Protein AF-A0A0L1JFJ5-F1 (afdb_monomer_lite)

Organism: Aspergillus nomiae NRRL (strain ATCC 15546 / NRRL 13137 / CBS 260.88 / M93) (NCBI:txid1509407)

Radius of gyration: 21.48 Å; chains: 1; bounding box: 50×34×54 Å

Sequence (134 aa):
MDFPEAERVVLDIGNGGYETFSVSYLLGWIMAGAGKVASLQDIVVTSITLKGRPSDVRLTKDVWTRRLLHGPHKGKFLQIWGTYSETSVGRTDALNSLLSGFGYFNNNAKVSIHDLKFFGAKSGSRARLLSTHH

Structure (mmCIF, N/CA/C/O backbone):
data_AF-A0A0L1JFJ5-F1
#
_entry.id   AF-A0A0L1JFJ5-F1
#
loop_
_atom_site.group_PDB
_atom_site.id
_atom_site.type_symbol
_atom_site.label_atom_id
_atom_site.label_alt_id
_atom_site.label_comp_id
_atom_site.label_asym_id
_atom_site.label_entity_id
_atom_site.label_seq_id
_atom_site.pdbx_PDB_ins_code
_atom_site.Cartn_x
_atom_site.Cartn_y
_atom_site.Cartn_z
_atom_site.occupancy
_atom_site.B_iso_or_equiv
_atom_site.auth_seq_id
_atom_site.auth_comp_id
_atom_site.auth_asym_id
_atom_site.auth_atom_id
_atom_site.pdbx_PDB_model_num
ATOM 1 N N . MET A 1 1 ? -10.008 -10.050 22.181 1.00 48.94 1 MET A N 1
ATOM 2 C CA . MET A 1 1 ? -9.123 -9.084 22.863 1.00 48.94 1 MET A CA 1
ATOM 3 C C . MET A 1 1 ? -9.763 -7.724 22.712 1.00 48.94 1 MET A C 1
ATOM 5 O O . MET A 1 1 ? -9.963 -7.317 21.577 1.00 48.94 1 MET A O 1
ATOM 9 N N . ASP A 1 2 ? -10.119 -7.067 23.812 1.00 62.91 2 ASP A N 1
ATOM 10 C CA . ASP A 1 2 ? -10.567 -5.675 23.780 1.00 62.91 2 ASP A CA 1
ATOM 11 C C . ASP A 1 2 ? -9.353 -4.768 23.998 1.00 62.91 2 ASP A C 1
ATOM 13 O O . ASP A 1 2 ? -8.720 -4.811 25.048 1.00 62.91 2 ASP A O 1
ATOM 17 N N . PHE A 1 3 ? -9.003 -3.978 22.985 1.00 67.44 3 PHE A N 1
ATOM 18 C CA . PHE A 1 3 ? -8.023 -2.890 23.091 1.00 67.44 3 PHE A CA 1
ATOM 19 C C . PHE A 1 3 ? -8.752 -1.573 23.401 1.00 67.44 3 PHE A C 1
ATOM 21 O O . PHE A 1 3 ? -9.954 -1.478 23.112 1.00 67.44 3 PHE A O 1
ATOM 28 N N . PRO A 1 4 ? -8.075 -0.563 23.979 1.00 78.44 4 PRO A N 1
ATOM 29 C CA . PRO A 1 4 ? -8.688 0.724 24.302 1.00 78.44 4 PRO A CA 1
ATOM 30 C C . PRO A 1 4 ? -9.384 1.334 23.083 1.00 78.44 4 PRO A C 1
ATOM 32 O O . PRO A 1 4 ? -8.914 1.175 21.960 1.00 78.44 4 PRO A O 1
ATOM 35 N N . GLU A 1 5 ? -10.492 2.049 23.280 1.00 70.38 5 GLU A N 1
ATOM 36 C CA . GLU A 1 5 ? -11.233 2.670 22.170 1.00 70.38 5 GLU A CA 1
ATOM 37 C C . GLU A 1 5 ? -10.361 3.639 21.359 1.00 70.38 5 GLU A C 1
ATOM 39 O O . GLU A 1 5 ? -10.413 3.656 20.132 1.00 70.38 5 GLU A O 1
ATOM 44 N N . ALA A 1 6 ? -9.450 4.328 22.048 1.00 76.50 6 ALA A N 1
ATOM 45 C CA . ALA A 1 6 ? -8.418 5.176 21.464 1.00 76.50 6 ALA A CA 1
ATOM 46 C C . ALA A 1 6 ? -7.334 4.416 20.674 1.00 76.50 6 ALA A C 1
ATOM 48 O O . ALA A 1 6 ? -6.369 5.029 20.243 1.00 76.50 6 ALA A O 1
ATOM 49 N N . GLU A 1 7 ? -7.434 3.100 20.512 1.00 82.19 7 GLU A N 1
ATOM 50 C CA . GLU A 1 7 ? -6.552 2.305 19.655 1.00 82.19 7 GLU A CA 1
ATOM 51 C C . GLU A 1 7 ? -7.325 1.518 18.595 1.00 82.19 7 GLU A C 1
ATOM 53 O O . GLU A 1 7 ? -6.737 0.680 17.911 1.00 82.19 7 GLU A O 1
ATOM 58 N N . ARG A 1 8 ? -8.630 1.758 18.442 1.00 86.38 8 ARG A N 1
ATOM 59 C CA . ARG A 1 8 ? -9.485 1.017 17.511 1.00 86.38 8 ARG A CA 1
ATOM 60 C C . ARG A 1 8 ? -9.552 1.703 16.155 1.00 86.38 8 ARG A C 1
ATOM 62 O O . ARG A 1 8 ? -9.739 2.911 16.045 1.00 86.38 8 ARG A O 1
ATOM 69 N N . VAL A 1 9 ? -9.478 0.898 15.104 1.00 87.06 9 VAL A N 1
ATOM 70 C CA . VAL A 1 9 ? -9.766 1.303 13.729 1.00 87.06 9 VAL A CA 1
ATOM 71 C C . VAL A 1 9 ? -10.774 0.325 13.156 1.00 87.06 9 VAL A C 1
ATOM 73 O O . VAL A 1 9 ? -10.521 -0.876 13.112 1.00 87.06 9 VAL A O 1
ATOM 76 N N . VAL A 1 10 ? -11.915 0.844 12.713 1.00 87.50 10 VAL A N 1
ATOM 77 C CA . VAL A 1 10 ? -12.978 0.040 12.107 1.00 87.50 10 VAL A CA 1
ATOM 78 C C . VAL A 1 10 ? -12.845 0.101 10.592 1.00 87.50 10 VAL A C 1
ATOM 80 O O . VAL A 1 10 ? -12.918 1.183 10.001 1.00 87.50 10 VAL A O 1
ATOM 83 N N . LEU A 1 11 ? -12.652 -1.057 9.967 1.00 87.50 11 LEU A N 1
ATOM 84 C CA . LEU A 1 11 ? -12.577 -1.207 8.519 1.00 87.50 11 LEU A CA 1
ATOM 85 C C . LEU A 1 11 ? -13.792 -1.976 8.003 1.00 87.50 11 LEU A C 1
ATOM 87 O O . LEU A 1 11 ? -14.309 -2.871 8.666 1.00 87.50 11 LEU A O 1
ATOM 91 N N . ASP A 1 12 ? -14.248 -1.598 6.813 1.00 82.88 12 ASP A N 1
ATOM 92 C CA . ASP A 1 12 ? -15.270 -2.333 6.074 1.00 82.88 12 ASP A CA 1
ATOM 93 C C . ASP A 1 12 ? -14.600 -3.516 5.371 1.00 82.88 12 ASP A C 1
ATOM 95 O O . ASP A 1 12 ? -13.628 -3.326 4.632 1.00 82.88 12 ASP A O 1
ATOM 99 N N . ILE A 1 13 ? -15.093 -4.724 5.632 1.00 76.81 13 ILE A N 1
ATOM 100 C CA . ILE A 1 13 ? -14.554 -5.969 5.067 1.00 76.81 13 ILE A CA 1
ATOM 101 C C . ILE A 1 13 ? -15.375 -6.463 3.865 1.00 76.81 13 ILE A C 1
ATOM 103 O O . ILE A 1 13 ? -15.128 -7.548 3.340 1.00 76.81 13 ILE A O 1
ATOM 107 N N . GLY A 1 14 ? -16.341 -5.664 3.403 1.00 68.38 14 GLY A N 1
ATOM 108 C CA . GLY A 1 14 ? -17.283 -6.009 2.345 1.00 68.38 14 GLY A CA 1
ATOM 109 C C . GLY A 1 14 ? -18.527 -6.733 2.867 1.00 68.38 14 GLY A C 1
ATOM 110 O O . GLY A 1 14 ? -18.590 -7.192 4.007 1.00 68.38 14 GLY A O 1
ATOM 111 N N . ASN A 1 15 ? -19.558 -6.829 2.018 1.00 68.94 15 ASN A N 1
ATOM 112 C CA . ASN A 1 15 ? -20.848 -7.470 2.331 1.00 68.94 15 ASN A CA 1
ATOM 113 C C . ASN A 1 15 ? -21.569 -6.898 3.574 1.00 68.94 15 ASN A C 1
ATOM 115 O O . ASN A 1 15 ? -22.329 -7.608 4.230 1.00 68.94 15 ASN A O 1
ATOM 119 N N . GLY A 1 16 ? -21.329 -5.624 3.905 1.00 70.94 16 GLY A N 1
ATOM 120 C CA . GLY A 1 16 ? -21.909 -4.961 5.079 1.00 70.94 16 GLY A CA 1
ATOM 121 C C . GLY A 1 16 ? -21.266 -5.358 6.413 1.00 70.94 16 GLY A C 1
ATOM 122 O O . GLY A 1 16 ? -21.803 -5.021 7.468 1.00 70.94 16 GLY A O 1
ATOM 123 N N . GLY A 1 17 ? -20.143 -6.082 6.383 1.00 77.44 17 GLY A N 1
ATOM 124 C CA . GLY A 1 17 ? -19.373 -6.446 7.566 1.00 77.44 17 GLY A CA 1
ATOM 125 C C . GLY A 1 17 ? -18.368 -5.363 7.955 1.00 77.44 17 GLY A C 1
ATOM 126 O O . GLY A 1 17 ? -17.703 -4.778 7.103 1.00 77.44 17 GLY A O 1
ATOM 127 N N . TYR A 1 18 ? -18.208 -5.154 9.259 1.00 84.25 18 TYR A N 1
ATOM 128 C CA . TYR A 1 18 ? -17.159 -4.306 9.816 1.00 84.25 18 TYR A CA 1
ATOM 129 C C . TYR A 1 18 ? -16.263 -5.118 10.731 1.00 84.25 18 TYR A C 1
ATOM 131 O O . TYR A 1 18 ? -16.734 -5.987 11.468 1.00 84.25 18 TYR A O 1
ATOM 139 N N . GLU A 1 19 ? -14.979 -4.791 10.717 1.00 84.81 19 GLU A N 1
ATOM 140 C CA . GLU A 1 19 ? -14.007 -5.397 11.606 1.00 84.81 19 GLU A CA 1
ATOM 141 C C . GLU A 1 19 ? -13.154 -4.339 12.289 1.00 84.81 19 GLU A C 1
ATOM 143 O O . GLU A 1 19 ? -12.756 -3.336 11.691 1.00 84.81 19 GLU A O 1
ATOM 148 N N . THR A 1 20 ? -12.912 -4.562 13.576 1.00 88.00 20 THR A N 1
ATOM 149 C CA . THR A 1 20 ? -12.181 -3.633 14.427 1.00 88.00 20 THR A CA 1
ATOM 150 C C . THR A 1 20 ? -10.777 -4.160 14.644 1.00 88.00 20 THR A C 1
ATOM 152 O O . THR A 1 20 ? -10.573 -5.219 15.236 1.00 88.00 20 THR A O 1
ATOM 155 N N . PHE A 1 21 ? -9.806 -3.377 14.208 1.00 88.12 21 PHE A N 1
ATOM 156 C CA . PHE A 1 21 ? -8.390 -3.654 14.360 1.00 88.12 21 PHE A CA 1
ATOM 157 C C . PHE A 1 21 ? -7.784 -2.732 15.407 1.00 88.12 21 PHE A C 1
ATOM 159 O O . PHE A 1 21 ? -8.257 -1.609 15.600 1.00 88.12 21 PHE A O 1
ATOM 166 N N . SER A 1 22 ? -6.697 -3.169 16.043 1.00 90.06 22 SER A N 1
ATOM 167 C CA . SER A 1 22 ? -5.852 -2.229 16.768 1.00 90.06 22 SER A CA 1
ATOM 168 C C . SER A 1 22 ? -4.999 -1.421 15.783 1.00 90.06 22 SER A C 1
ATOM 170 O O . SER A 1 22 ? -4.562 -1.925 14.741 1.00 90.06 22 SER A O 1
ATOM 172 N N . VAL A 1 23 ? -4.713 -0.163 16.122 1.00 90.00 23 VAL A N 1
ATOM 173 C CA . VAL A 1 23 ? -3.815 0.705 15.340 1.00 90.00 23 VAL A CA 1
ATOM 174 C C . VAL A 1 23 ? -2.445 0.051 15.161 1.00 90.00 23 VAL A C 1
ATOM 176 O O . VAL A 1 23 ? -1.889 0.068 14.066 1.00 90.00 23 VAL A O 1
ATOM 179 N N . SER A 1 24 ? -1.903 -0.543 16.226 1.00 90.25 24 SER A N 1
ATOM 180 C CA . SER A 1 24 ? -0.601 -1.216 16.212 1.00 90.25 24 SER A CA 1
ATOM 181 C C . SER A 1 24 ? -0.571 -2.403 15.247 1.00 90.25 24 SER A C 1
ATOM 183 O O . SER A 1 24 ? 0.400 -2.563 14.509 1.00 90.25 24 SER A O 1
ATOM 185 N N . TYR A 1 25 ? -1.651 -3.185 15.192 1.00 90.50 25 TYR A N 1
ATOM 186 C CA . TYR A 1 25 ? -1.774 -4.314 14.277 1.00 90.50 25 TYR A CA 1
ATOM 187 C C . TYR A 1 25 ? -1.787 -3.863 12.814 1.00 90.50 25 TYR A C 1
ATOM 189 O O . TYR A 1 25 ? -1.023 -4.383 11.999 1.00 90.50 25 TYR A O 1
ATOM 197 N N . LEU A 1 26 ? -2.594 -2.846 12.489 1.00 90.94 26 LEU A N 1
ATOM 198 C CA . LEU A 1 26 ? -2.639 -2.285 11.136 1.00 90.94 26 LEU A CA 1
ATOM 199 C C . LEU A 1 26 ? -1.296 -1.700 10.714 1.00 90.94 26 LEU A C 1
ATOM 201 O O . LEU A 1 26 ? -0.848 -1.952 9.600 1.00 90.94 26 LEU A O 1
ATOM 205 N N . LEU A 1 27 ? -0.628 -0.952 11.594 1.00 91.31 27 LEU A N 1
ATOM 206 C CA . LEU A 1 27 ? 0.695 -0.402 11.300 1.00 91.31 27 LEU A CA 1
ATOM 207 C C . LEU A 1 27 ? 1.723 -1.508 11.046 1.00 91.31 27 LEU A C 1
ATOM 209 O O . LEU A 1 27 ? 2.500 -1.392 10.104 1.00 91.31 27 LEU A O 1
ATOM 213 N N . GLY A 1 28 ? 1.698 -2.592 11.825 1.00 90.00 28 GLY A N 1
ATOM 214 C CA . GLY A 1 28 ? 2.566 -3.749 11.603 1.00 90.00 28 GLY A CA 1
ATOM 215 C C . GLY A 1 28 ? 2.377 -4.358 10.212 1.00 90.00 28 GLY A C 1
ATOM 216 O O . GLY A 1 28 ? 3.349 -4.530 9.475 1.00 90.00 28 GLY A O 1
ATOM 217 N N . TRP A 1 29 ? 1.126 -4.606 9.815 1.00 90.25 29 TRP A N 1
ATOM 218 C CA . TRP A 1 29 ? 0.802 -5.113 8.478 1.00 90.25 29 TRP A CA 1
ATOM 219 C C . TRP A 1 29 ? 1.190 -4.150 7.363 1.00 90.25 29 TRP A C 1
ATOM 221 O O . TRP A 1 29 ? 1.766 -4.573 6.362 1.00 90.25 29 TRP A O 1
ATOM 231 N N . ILE A 1 30 ? 0.907 -2.859 7.537 1.00 90.75 30 ILE A N 1
ATOM 232 C CA . ILE A 1 30 ? 1.246 -1.835 6.551 1.00 90.75 30 ILE A CA 1
ATOM 233 C C . ILE A 1 30 ? 2.759 -1.774 6.365 1.00 90.75 30 ILE A C 1
ATOM 235 O O . ILE A 1 30 ? 3.226 -1.855 5.237 1.00 90.75 30 ILE A O 1
ATOM 239 N N . MET A 1 31 ? 3.538 -1.706 7.444 1.00 87.69 31 MET A N 1
ATOM 240 C CA . MET A 1 31 ? 4.999 -1.641 7.361 1.00 87.69 31 MET A CA 1
ATOM 241 C C . MET A 1 31 ? 5.598 -2.909 6.738 1.00 87.69 31 MET A C 1
ATOM 243 O O . MET A 1 31 ? 6.492 -2.816 5.897 1.00 87.69 31 MET A O 1
ATOM 247 N N . ALA A 1 32 ? 5.079 -4.090 7.091 1.00 85.81 32 ALA A N 1
ATOM 248 C CA . ALA A 1 32 ? 5.524 -5.357 6.512 1.00 85.81 32 ALA A CA 1
ATOM 249 C C . ALA A 1 32 ? 5.145 -5.503 5.027 1.00 85.81 32 ALA A C 1
ATOM 251 O O . ALA A 1 32 ? 5.908 -6.073 4.242 1.00 85.81 32 ALA A O 1
ATOM 252 N N . GLY A 1 33 ? 3.968 -5.006 4.642 1.00 83.06 33 GLY A N 1
ATOM 253 C CA . GLY A 1 33 ? 3.467 -5.044 3.274 1.00 83.06 33 GLY A CA 1
ATOM 254 C C . GLY A 1 33 ? 4.169 -4.036 2.376 1.00 83.06 33 GLY A C 1
ATOM 255 O O . GLY A 1 33 ? 4.574 -4.376 1.269 1.00 83.06 33 GLY A O 1
ATOM 256 N N . ALA A 1 34 ? 4.381 -2.817 2.861 1.00 79.25 34 ALA A N 1
ATOM 257 C CA . ALA A 1 34 ? 4.860 -1.703 2.058 1.00 79.25 34 ALA A CA 1
ATOM 258 C C . ALA A 1 34 ? 6.304 -1.888 1.537 1.00 79.25 34 ALA A C 1
ATOM 260 O O . ALA A 1 34 ? 6.642 -1.379 0.473 1.00 79.25 34 ALA A O 1
ATOM 261 N N . GLY A 1 35 ? 7.125 -2.710 2.204 1.00 72.12 35 GLY A N 1
ATOM 262 C CA . GLY A 1 35 ? 8.427 -3.140 1.674 1.00 72.12 35 GLY A CA 1
ATOM 263 C C . GLY A 1 35 ? 8.357 -4.193 0.554 1.00 72.12 35 GLY A C 1
ATOM 264 O O . GLY A 1 35 ? 9.350 -4.415 -0.134 1.00 72.12 35 GLY A O 1
ATOM 265 N N . LYS A 1 36 ? 7.209 -4.856 0.371 1.00 72.62 36 LYS A N 1
ATOM 266 C CA . LYS A 1 36 ? 7.015 -5.975 -0.571 1.00 72.62 36 LYS A CA 1
ATOM 267 C C . LYS A 1 36 ? 6.135 -5.619 -1.766 1.00 72.62 36 LYS A C 1
ATOM 269 O O . LYS A 1 36 ? 6.282 -6.231 -2.820 1.00 72.62 36 LYS A O 1
ATOM 274 N N . VAL A 1 37 ? 5.210 -4.671 -1.610 1.00 66.38 37 VAL A N 1
ATOM 275 C CA . VAL A 1 37 ? 4.267 -4.279 -2.666 1.00 66.38 37 VAL A CA 1
ATOM 276 C C . VAL A 1 37 ? 4.669 -2.969 -3.335 1.00 66.38 37 VAL A C 1
ATOM 278 O O . VAL A 1 37 ? 5.263 -2.086 -2.722 1.00 66.38 37 VAL A O 1
ATOM 281 N N . ALA A 1 38 ? 4.311 -2.825 -4.612 1.00 67.69 38 ALA A N 1
ATOM 282 C CA . ALA A 1 38 ? 4.563 -1.599 -5.366 1.00 67.69 38 ALA A CA 1
ATOM 283 C C . ALA A 1 38 ? 3.661 -0.429 -4.925 1.00 67.69 38 ALA A C 1
ATOM 285 O O . ALA A 1 38 ? 4.032 0.727 -5.124 1.00 67.69 38 ALA A O 1
ATOM 286 N N . SER A 1 39 ? 2.498 -0.719 -4.326 1.00 81.12 39 SER A N 1
ATOM 287 C CA . SER A 1 39 ? 1.490 0.269 -3.935 1.00 81.12 39 SER A CA 1
ATOM 288 C C . SER A 1 39 ? 0.876 -0.053 -2.574 1.00 81.12 39 SER A C 1
ATOM 290 O O . SER A 1 39 ? 0.456 -1.181 -2.322 1.00 81.12 39 SER A O 1
ATOM 292 N N . LEU A 1 40 ? 0.716 0.967 -1.720 1.00 85.06 40 LEU A N 1
ATOM 293 C CA . LEU A 1 40 ? -0.006 0.847 -0.442 1.00 85.06 40 LEU A CA 1
ATOM 294 C C . LEU A 1 40 ? -1.465 0.392 -0.609 1.00 85.06 40 LEU A C 1
ATOM 296 O O . LEU A 1 40 ? -2.071 -0.088 0.348 1.00 85.06 40 LEU A O 1
ATOM 300 N N . GLN A 1 41 ? -2.022 0.540 -1.814 1.00 86.38 41 GLN A N 1
ATOM 301 C CA . GLN A 1 41 ? -3.396 0.153 -2.144 1.00 86.38 41 GLN A CA 1
ATOM 302 C C . GLN A 1 41 ? -3.564 -1.363 -2.354 1.00 86.38 41 GLN A C 1
ATOM 304 O O . GLN A 1 41 ? -4.684 -1.867 -2.494 1.00 86.38 41 GLN A O 1
ATOM 309 N N . ASP A 1 42 ? -2.445 -2.088 -2.383 1.00 85.25 42 ASP A N 1
ATOM 310 C CA . ASP A 1 42 ? -2.379 -3.529 -2.628 1.00 85.25 42 ASP A CA 1
ATOM 311 C C . ASP A 1 42 ? -2.085 -4.320 -1.351 1.00 85.25 42 ASP A C 1
ATOM 313 O O . ASP A 1 42 ? -2.036 -5.547 -1.382 1.00 85.25 42 ASP A O 1
ATOM 317 N N . ILE A 1 43 ? -1.905 -3.632 -0.221 1.00 88.50 43 ILE A N 1
ATOM 318 C CA . ILE A 1 43 ? -1.685 -4.278 1.071 1.00 88.50 43 ILE A CA 1
ATOM 319 C C . ILE A 1 43 ? -2.971 -4.983 1.492 1.00 88.50 43 ILE A C 1
ATOM 321 O O . ILE A 1 43 ? -4.039 -4.370 1.555 1.00 88.50 43 ILE A O 1
ATOM 325 N N . VAL A 1 44 ? -2.846 -6.270 1.801 1.00 88.94 44 VAL A N 1
ATOM 326 C CA . VAL A 1 44 ? -3.917 -7.097 2.352 1.00 88.94 44 VAL A CA 1
ATOM 327 C C . VAL A 1 44 ? -3.622 -7.332 3.824 1.00 88.94 44 VAL A C 1
ATOM 329 O O . VAL A 1 44 ? -2.547 -7.813 4.179 1.00 88.94 44 VAL A O 1
ATOM 332 N N . VAL A 1 45 ? -4.569 -6.948 4.672 1.00 89.25 45 VAL A N 1
ATOM 333 C CA . VAL A 1 45 ? -4.558 -7.213 6.107 1.00 89.25 45 VAL A CA 1
ATOM 334 C C . VAL A 1 45 ? -5.453 -8.415 6.349 1.00 89.25 45 VAL A C 1
ATOM 336 O O . VAL A 1 45 ? -6.649 -8.351 6.074 1.00 89.25 45 VAL A O 1
ATOM 339 N N . THR A 1 46 ? -4.885 -9.491 6.875 1.00 86.69 46 THR A N 1
ATOM 340 C CA . THR A 1 46 ? -5.654 -10.677 7.253 1.00 86.69 46 THR A CA 1
ATOM 341 C C . THR A 1 46 ? -6.058 -10.580 8.717 1.00 86.69 46 THR A C 1
ATOM 343 O O . THR A 1 46 ? -5.213 -10.353 9.577 1.00 86.69 46 THR A O 1
ATOM 346 N N . SER A 1 47 ? -7.332 -10.783 9.016 1.00 82.19 47 SER A N 1
ATOM 347 C CA . SER A 1 47 ? -7.878 -10.957 10.362 1.00 82.19 47 SER A CA 1
ATOM 348 C C . SER A 1 47 ? -8.362 -12.393 10.568 1.00 82.19 47 SER A C 1
ATOM 350 O O . SER A 1 47 ? -8.515 -13.159 9.617 1.00 82.19 47 SER A O 1
ATOM 352 N N . ILE A 1 48 ? -8.632 -12.769 11.819 1.00 78.38 48 ILE A N 1
ATOM 353 C CA . ILE A 1 48 ? -9.369 -13.993 12.150 1.00 78.38 48 ILE A CA 1
ATOM 354 C C . ILE A 1 48 ? -10.709 -13.563 12.737 1.00 78.38 48 ILE A C 1
ATOM 356 O O . ILE A 1 48 ? -10.768 -13.015 13.836 1.00 78.38 48 ILE A O 1
ATOM 360 N N . THR A 1 49 ? -11.783 -13.838 12.003 1.00 71.75 49 THR A N 1
ATOM 361 C CA . THR A 1 49 ? -13.151 -13.511 12.419 1.00 71.75 49 THR A CA 1
ATOM 362 C C . THR A 1 49 ? -13.550 -14.267 13.689 1.00 71.75 49 THR A C 1
ATOM 364 O O . THR A 1 49 ? -12.994 -15.317 14.012 1.00 71.75 49 THR A O 1
ATOM 367 N N . LEU A 1 50 ? -14.616 -13.815 14.360 1.00 69.56 50 LEU A N 1
ATOM 368 C CA . LEU A 1 50 ? -15.205 -14.499 15.527 1.00 69.56 50 LEU A CA 1
ATOM 369 C C . LEU A 1 50 ? -15.584 -15.971 15.262 1.00 69.56 50 LEU A C 1
ATOM 371 O O . LEU A 1 50 ? -15.692 -16.758 16.196 1.00 69.56 50 LEU A O 1
ATOM 375 N N . LYS A 1 51 ? -15.768 -16.357 13.992 1.00 74.75 51 LYS A N 1
ATOM 376 C CA . LYS A 1 51 ? -16.043 -17.740 13.566 1.00 74.75 51 LYS A CA 1
ATOM 377 C C . LYS A 1 51 ? -14.767 -18.566 13.335 1.00 74.75 51 LYS A C 1
ATOM 379 O O . LYS A 1 51 ? -14.847 -19.650 12.764 1.00 74.75 51 LYS A O 1
ATOM 384 N N . GLY A 1 52 ? -13.598 -18.038 13.700 1.00 74.69 52 GLY A N 1
ATOM 385 C CA . GLY A 1 52 ? -12.292 -18.664 13.487 1.00 74.69 52 GLY A CA 1
ATOM 386 C C . GLY A 1 52 ? -11.843 -18.700 12.025 1.00 74.69 52 GLY A C 1
ATOM 387 O O . GLY A 1 52 ? -10.878 -19.386 11.703 1.00 74.69 52 GLY A O 1
ATOM 388 N N . ARG A 1 53 ? -12.541 -18.001 11.119 1.00 79.88 53 ARG A N 1
ATOM 389 C CA . ARG A 1 53 ? -12.204 -17.977 9.690 1.00 79.88 53 ARG A CA 1
ATOM 390 C C . ARG A 1 53 ? -11.331 -16.768 9.367 1.00 79.88 53 ARG A C 1
ATOM 392 O O . ARG A 1 53 ? -11.697 -15.676 9.812 1.00 79.88 53 ARG A O 1
ATOM 399 N N . PRO A 1 54 ? -10.253 -16.935 8.584 1.00 82.94 54 PRO A N 1
ATOM 400 C CA . PRO A 1 54 ? -9.500 -15.809 8.060 1.00 82.94 54 PRO A CA 1
ATOM 401 C C . PRO A 1 54 ? -10.394 -14.902 7.211 1.00 82.94 54 PRO A C 1
ATOM 403 O O . PRO A 1 54 ? -11.237 -15.400 6.460 1.00 82.94 54 PRO A O 1
ATOM 406 N N . SER A 1 55 ? -10.211 -13.593 7.333 1.00 83.44 55 SER A N 1
ATOM 407 C CA . SER A 1 55 ? -10.842 -12.594 6.475 1.00 83.44 55 SER A CA 1
ATOM 408 C C . SER A 1 55 ? -9.783 -11.617 5.991 1.00 83.44 55 SER A C 1
ATOM 410 O O . SER A 1 55 ? -8.987 -11.112 6.777 1.00 83.44 55 SER A O 1
ATOM 412 N N . ASP A 1 56 ? -9.765 -11.369 4.688 1.00 87.94 56 ASP A N 1
ATOM 413 C CA . ASP A 1 56 ? -8.756 -10.538 4.047 1.00 87.94 56 ASP A CA 1
ATOM 414 C C . ASP A 1 56 ? -9.346 -9.183 3.678 1.00 87.94 56 ASP A C 1
ATOM 416 O O . ASP A 1 56 ? -10.339 -9.084 2.956 1.00 87.94 56 ASP A O 1
ATOM 420 N N . VAL A 1 57 ? -8.696 -8.123 4.147 1.00 88.50 57 VAL A N 1
ATOM 421 C CA . VAL A 1 57 ? -9.096 -6.741 3.901 1.00 88.50 57 VAL A CA 1
ATOM 422 C C . VAL A 1 57 ? -8.008 -6.058 3.101 1.00 88.50 57 VAL A C 1
ATOM 424 O O . VAL A 1 57 ? -6.915 -5.784 3.599 1.00 88.50 57 VAL A O 1
ATOM 427 N N . ARG A 1 58 ? -8.304 -5.744 1.842 1.00 90.06 58 ARG A N 1
ATOM 428 C CA . ARG A 1 58 ? -7.401 -4.935 1.026 1.00 90.06 58 ARG A CA 1
ATOM 429 C C . ARG A 1 58 ? -7.538 -3.470 1.412 1.00 90.06 58 ARG A C 1
ATOM 431 O O . ARG A 1 58 ? -8.631 -2.906 1.353 1.00 90.06 58 ARG A O 1
ATOM 438 N N . LEU A 1 59 ? -6.419 -2.831 1.734 1.00 90.19 59 LEU A N 1
ATOM 439 C CA . LEU A 1 59 ? -6.348 -1.404 2.033 1.00 90.19 59 LEU A CA 1
ATOM 440 C C . LEU A 1 59 ? -6.426 -0.594 0.740 1.00 90.19 59 LEU A C 1
ATOM 442 O O . LEU A 1 59 ? -5.460 0.035 0.331 1.00 90.19 59 LEU A O 1
ATOM 446 N N . THR A 1 60 ? -7.568 -0.633 0.058 1.00 89.25 60 THR A N 1
ATOM 447 C CA . THR A 1 60 ? -7.778 0.105 -1.191 1.00 89.25 60 THR A CA 1
ATOM 448 C C . THR A 1 60 ? -7.635 1.614 -0.979 1.00 89.25 60 THR A C 1
ATOM 450 O O . THR A 1 60 ? -7.669 2.113 0.148 1.00 89.25 60 THR A O 1
ATOM 453 N N . LYS A 1 61 ? -7.540 2.379 -2.075 1.00 86.50 61 LYS A N 1
ATOM 454 C CA . LYS A 1 61 ? -7.551 3.849 -2.009 1.00 86.50 61 LYS A CA 1
ATOM 455 C C . LYS A 1 61 ? -8.709 4.383 -1.166 1.00 86.50 61 LYS A C 1
ATOM 457 O O . LYS A 1 61 ? -8.505 5.328 -0.418 1.00 86.50 61 LYS A O 1
ATOM 462 N N . ASP A 1 62 ? -9.888 3.773 -1.270 1.00 86.56 62 ASP A N 1
ATOM 463 C CA . ASP A 1 62 ? -11.071 4.198 -0.523 1.00 86.56 62 ASP A CA 1
ATOM 464 C C . ASP A 1 62 ? -10.934 3.941 0.983 1.00 86.56 62 ASP A C 1
ATOM 466 O O . ASP A 1 62 ? -11.242 4.810 1.796 1.00 86.56 62 ASP A O 1
ATOM 470 N N . VAL A 1 63 ? -10.375 2.788 1.365 1.00 89.12 63 VAL A N 1
ATOM 471 C CA . VAL A 1 63 ? -10.067 2.472 2.767 1.00 89.12 63 VAL A CA 1
ATOM 472 C C . VAL A 1 63 ? -9.073 3.484 3.335 1.00 89.12 63 VAL A C 1
ATOM 474 O O . VAL A 1 63 ? -9.287 4.030 4.420 1.00 89.12 63 VAL A O 1
ATOM 477 N N . TRP A 1 64 ? -8.020 3.806 2.582 1.00 89.94 64 TRP A N 1
ATOM 478 C CA . TRP A 1 64 ? -7.068 4.837 2.980 1.00 89.94 64 TRP A CA 1
ATOM 479 C C . TRP A 1 64 ? -7.745 6.192 3.146 1.00 89.94 64 TRP A C 1
ATOM 481 O O . TRP A 1 64 ? -7.696 6.778 4.228 1.00 89.94 64 TRP A O 1
ATOM 491 N N . THR A 1 65 ? -8.406 6.687 2.102 1.00 87.25 65 THR A N 1
ATOM 492 C CA . THR A 1 65 ? -8.944 8.045 2.104 1.00 87.25 65 THR A CA 1
ATOM 493 C C . THR A 1 65 ? -10.117 8.206 3.045 1.00 87.25 65 THR A C 1
ATOM 495 O O . THR A 1 65 ? -10.206 9.268 3.634 1.00 87.25 65 THR A O 1
ATOM 498 N N . ARG A 1 66 ? -10.990 7.216 3.247 1.00 85.19 66 ARG A N 1
ATOM 499 C CA . ARG A 1 66 ? -12.190 7.371 4.090 1.00 85.19 66 ARG A CA 1
ATOM 500 C C . ARG A 1 66 ? -12.022 6.881 5.523 1.00 85.19 66 ARG A C 1
ATOM 502 O O . ARG A 1 66 ? -12.748 7.355 6.392 1.00 85.19 66 ARG A O 1
ATOM 509 N N . ARG A 1 67 ? -11.114 5.932 5.785 1.00 85.44 67 ARG A N 1
ATOM 510 C CA . ARG A 1 67 ? -10.993 5.284 7.107 1.00 85.44 67 ARG A CA 1
ATOM 511 C C . ARG A 1 67 ? -9.666 5.561 7.802 1.00 85.44 67 ARG A C 1
ATOM 513 O O . ARG A 1 67 ? -9.677 5.866 8.987 1.00 85.44 67 ARG A O 1
ATOM 520 N N . LEU A 1 68 ? -8.540 5.484 7.091 1.00 88.81 68 LEU A N 1
ATOM 521 C CA . LEU A 1 68 ? -7.210 5.598 7.715 1.00 88.81 68 LEU A CA 1
ATOM 522 C C . LEU A 1 68 ? -6.694 7.041 7.788 1.00 88.81 68 LEU A C 1
ATOM 524 O O . LEU A 1 68 ? -6.056 7.432 8.762 1.00 88.81 68 LEU A O 1
ATOM 528 N N . LEU A 1 69 ? -6.986 7.856 6.772 1.00 89.69 69 LEU A N 1
ATOM 529 C CA . LEU A 1 69 ? -6.558 9.259 6.689 1.00 89.69 69 LEU A CA 1
ATOM 530 C C . LEU A 1 69 ? -7.528 10.236 7.374 1.00 89.69 69 LEU A C 1
ATOM 532 O O . LEU A 1 69 ? -7.392 11.453 7.233 1.00 89.69 69 LEU A O 1
ATOM 536 N N . HIS A 1 70 ? -8.478 9.705 8.141 1.00 83.25 70 HIS A N 1
ATOM 537 C CA . HIS A 1 70 ? -9.434 10.450 8.952 1.00 83.25 70 HIS A CA 1
ATOM 538 C C . HIS A 1 70 ? -9.422 9.939 10.397 1.00 83.25 70 HIS A C 1
ATOM 540 O O . HIS A 1 70 ? -8.913 8.859 10.692 1.00 83.25 70 HIS A O 1
ATOM 546 N N . GLY A 1 71 ? -9.981 10.730 11.312 1.00 81.19 71 GLY A N 1
ATOM 547 C CA . GLY A 1 71 ? -10.090 10.357 12.721 1.00 81.19 71 GLY A CA 1
ATOM 548 C C . GLY A 1 71 ? -8.798 10.543 13.537 1.00 81.19 71 GLY A C 1
ATOM 549 O O . GLY A 1 71 ? -7.840 11.172 13.075 1.00 81.19 71 GLY A O 1
ATOM 550 N N . PRO A 1 72 ? -8.768 10.013 14.774 1.00 84.44 72 PRO A N 1
ATOM 551 C CA . PRO A 1 72 ? -7.759 10.345 15.787 1.00 84.44 72 PRO A CA 1
ATOM 552 C C . PRO A 1 72 ? -6.351 9.824 15.468 1.00 84.44 72 PRO A C 1
ATOM 554 O O . PRO A 1 72 ? -5.363 10.326 15.999 1.00 84.44 72 PRO A O 1
ATOM 557 N N . HIS A 1 73 ? -6.229 8.840 14.574 1.00 88.00 73 HIS A N 1
ATOM 558 C CA . HIS A 1 73 ? -4.948 8.223 14.204 1.00 88.00 73 HIS A CA 1
ATOM 559 C C . HIS A 1 73 ? -4.402 8.688 12.858 1.00 88.00 73 HIS A C 1
ATOM 561 O O . HIS A 1 73 ? -3.346 8.209 12.435 1.00 88.00 73 HIS A O 1
ATOM 567 N N . LYS A 1 74 ? -5.072 9.656 12.218 1.00 88.31 74 LYS A N 1
ATOM 568 C CA . LYS A 1 74 ? -4.693 10.211 10.915 1.00 88.31 74 LYS A CA 1
ATOM 569 C C . LYS A 1 74 ? -3.204 10.524 10.822 1.00 88.31 74 LYS A C 1
ATOM 571 O O . LYS A 1 74 ? -2.598 10.190 9.817 1.00 88.31 74 LYS A O 1
ATOM 576 N N . GLY A 1 75 ? -2.607 11.141 11.846 1.00 89.12 75 GLY A N 1
ATOM 577 C CA . GLY A 1 75 ? -1.197 11.546 11.809 1.00 89.12 75 GLY A CA 1
ATOM 578 C C . GLY A 1 75 ? -0.240 10.391 11.491 1.00 89.12 75 GLY A C 1
ATOM 579 O O . GLY A 1 75 ? 0.640 10.540 10.648 1.00 89.12 75 GLY A O 1
ATOM 580 N N . LYS A 1 76 ? -0.472 9.213 12.088 1.00 90.12 76 LYS A N 1
ATOM 581 C CA . LYS A 1 76 ? 0.365 8.020 11.883 1.00 90.12 76 LYS A CA 1
ATOM 582 C C . LYS A 1 76 ? 0.224 7.472 10.459 1.00 90.12 76 LYS A C 1
ATOM 584 O O . LYS A 1 76 ? 1.216 7.172 9.804 1.00 90.12 76 LYS A O 1
ATOM 589 N N . PHE A 1 77 ? -1.009 7.369 9.964 1.00 91.25 77 PHE A N 1
ATOM 590 C CA . PHE A 1 77 ? -1.287 6.830 8.630 1.00 91.25 77 PHE A CA 1
ATOM 591 C C . PHE A 1 77 ? -0.945 7.815 7.505 1.00 91.25 77 PHE A C 1
ATOM 593 O O . PHE A 1 77 ? -0.489 7.398 6.443 1.00 91.25 77 PHE A O 1
ATOM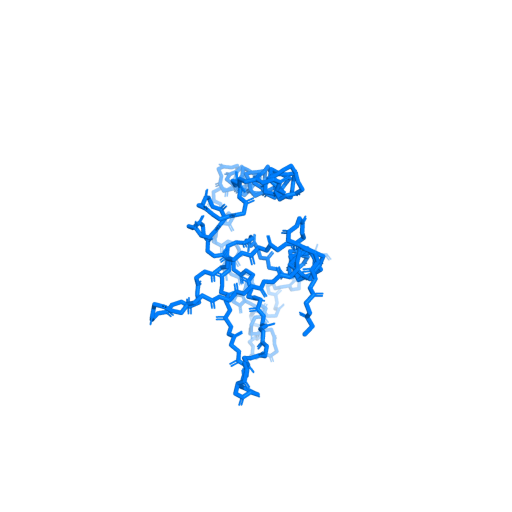 600 N N . LEU A 1 78 ? -1.116 9.119 7.738 1.00 90.44 78 LEU A N 1
ATOM 601 C CA . LEU A 1 78 ? -0.816 10.171 6.770 1.00 90.44 78 LEU A CA 1
ATOM 602 C C . LEU A 1 78 ? 0.676 10.251 6.464 1.00 90.44 78 LEU A C 1
ATOM 604 O O . LEU A 1 78 ? 1.031 10.422 5.304 1.00 90.44 78 LEU A O 1
ATOM 608 N N . GLN A 1 79 ? 1.537 10.093 7.472 1.00 89.44 79 GLN A N 1
ATOM 609 C CA . GLN A 1 79 ? 2.982 10.070 7.257 1.00 89.44 79 GLN A CA 1
ATOM 610 C C . GLN A 1 7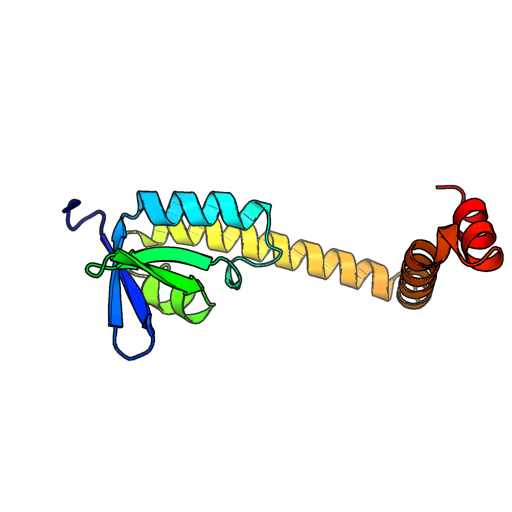9 ? 3.377 8.941 6.297 1.00 89.44 79 GLN A C 1
ATOM 612 O O . GLN A 1 79 ? 4.079 9.179 5.319 1.00 89.44 79 GLN A O 1
ATOM 617 N N . ILE A 1 80 ? 2.852 7.732 6.524 1.00 89.19 80 ILE A N 1
ATOM 618 C CA . ILE A 1 80 ? 3.099 6.574 5.655 1.00 89.19 80 ILE A CA 1
ATOM 619 C C . ILE A 1 80 ? 2.563 6.845 4.246 1.00 89.19 80 ILE A C 1
ATOM 621 O O . ILE A 1 80 ? 3.274 6.656 3.260 1.00 89.19 80 ILE A O 1
ATOM 625 N N . TRP A 1 81 ? 1.324 7.329 4.140 1.00 87.50 81 TRP A N 1
ATOM 626 C CA . TRP A 1 81 ? 0.709 7.646 2.854 1.00 87.50 81 TRP A CA 1
ATOM 627 C C . TRP A 1 81 ? 1.507 8.688 2.061 1.00 87.50 81 TRP A C 1
ATOM 629 O O . TRP A 1 81 ? 1.714 8.507 0.861 1.00 87.50 81 TRP A O 1
ATOM 639 N N . GLY A 1 82 ? 1.976 9.748 2.724 1.00 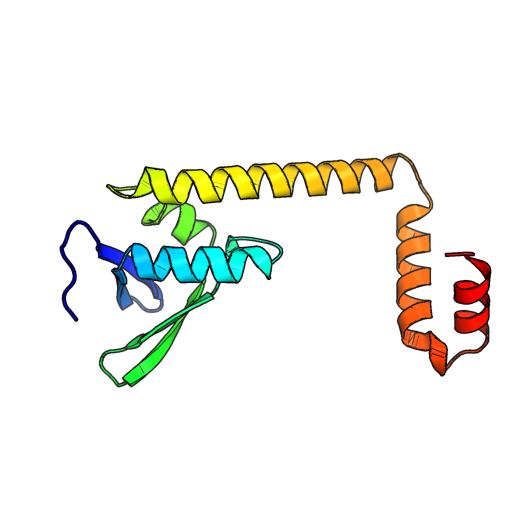85.12 82 GLY A N 1
A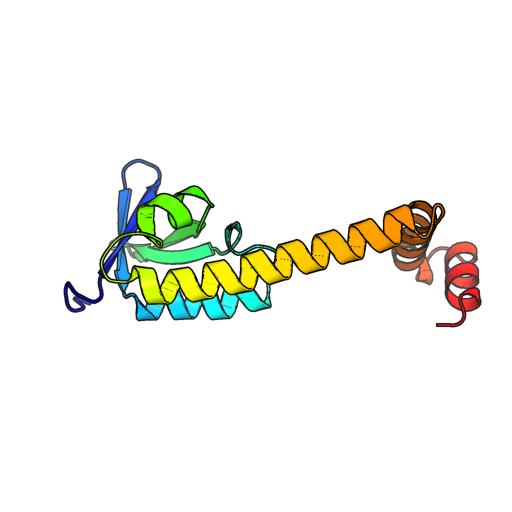TOM 640 C CA . GLY A 1 82 ? 2.787 10.809 2.128 1.00 85.12 82 GLY A CA 1
ATOM 641 C C . GLY A 1 82 ? 4.103 10.274 1.574 1.00 85.12 82 GLY A C 1
ATOM 642 O O . GLY A 1 82 ? 4.334 10.372 0.372 1.00 85.12 82 GLY A O 1
ATOM 643 N N . THR A 1 83 ? 4.902 9.601 2.408 1.00 84.44 83 THR A N 1
ATOM 644 C CA . THR A 1 83 ? 6.202 9.041 1.998 1.00 84.44 83 THR A CA 1
ATOM 645 C C . THR A 1 83 ? 6.079 8.099 0.800 1.00 84.44 83 THR A C 1
ATOM 647 O O . THR A 1 83 ? 6.881 8.156 -0.135 1.00 84.44 83 THR A O 1
ATOM 650 N N . TYR A 1 84 ? 5.063 7.235 0.786 1.00 78.75 84 TYR A N 1
ATOM 651 C CA . TYR A 1 84 ? 4.856 6.309 -0.329 1.00 78.75 84 TYR A CA 1
ATOM 652 C C . TYR A 1 84 ? 4.293 6.988 -1.575 1.00 78.75 84 TYR A C 1
ATOM 654 O O . TYR A 1 84 ? 4.664 6.598 -2.681 1.00 78.75 84 TYR A O 1
ATOM 662 N N . SER A 1 85 ? 3.438 8.001 -1.423 1.00 76.81 85 SER A N 1
ATOM 663 C CA . SER A 1 85 ? 2.947 8.788 -2.559 1.00 76.81 85 SER A CA 1
ATOM 664 C C . SER A 1 85 ? 4.095 9.542 -3.226 1.00 76.81 85 SER A C 1
ATOM 666 O O . SER A 1 85 ? 4.255 9.448 -4.438 1.00 76.81 85 SER A O 1
ATOM 668 N N . GLU A 1 86 ? 4.948 10.203 -2.443 1.00 76.81 86 GLU A N 1
ATOM 669 C CA . GLU A 1 86 ? 6.146 10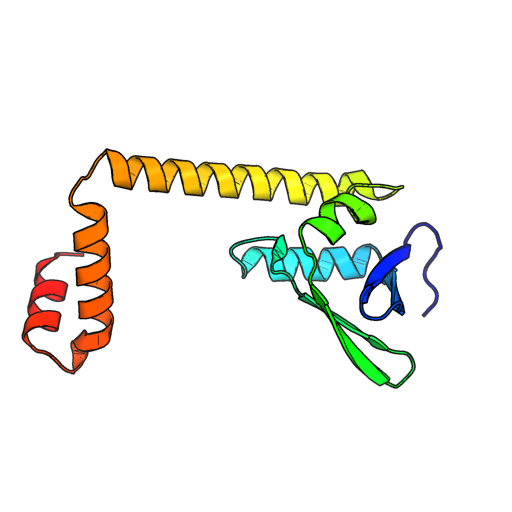.900 -2.930 1.00 76.81 86 GLU A CA 1
ATOM 670 C C . GLU A 1 86 ? 7.122 9.937 -3.613 1.00 76.81 86 GLU A C 1
ATOM 672 O O . GLU A 1 86 ? 7.574 10.189 -4.728 1.00 76.81 86 GLU A O 1
ATOM 677 N N . THR A 1 87 ? 7.386 8.781 -2.997 1.00 75.19 87 THR A N 1
ATOM 678 C CA . THR A 1 87 ? 8.248 7.746 -3.591 1.00 75.19 87 THR A CA 1
ATOM 679 C C . THR A 1 87 ? 7.656 7.198 -4.893 1.00 75.19 87 THR A C 1
ATOM 681 O O . THR A 1 87 ? 8.383 6.950 -5.855 1.00 75.19 87 THR A O 1
ATOM 684 N N . SER A 1 88 ? 6.337 6.995 -4.950 1.00 71.75 88 SER A N 1
ATOM 685 C CA . SER A 1 88 ? 5.644 6.504 -6.145 1.00 71.75 88 SER A CA 1
ATOM 686 C C . SER A 1 88 ? 5.683 7.524 -7.283 1.00 71.75 88 SER A C 1
ATOM 688 O O . SER A 1 88 ? 5.934 7.131 -8.425 1.00 71.75 88 SER A O 1
ATOM 690 N N . VAL A 1 89 ? 5.496 8.810 -6.979 1.00 73.44 89 VAL A N 1
ATOM 691 C CA . VAL A 1 89 ? 5.649 9.909 -7.942 1.00 73.44 89 VAL A CA 1
ATOM 692 C C . VAL A 1 89 ? 7.090 9.958 -8.444 1.00 73.44 89 VAL A C 1
ATOM 694 O O . VAL A 1 89 ? 7.302 9.836 -9.644 1.00 73.44 89 VAL A O 1
ATOM 697 N N . GLY A 1 90 ? 8.085 9.962 -7.552 1.00 72.88 90 GLY A N 1
ATOM 698 C CA . GLY A 1 90 ? 9.499 9.982 -7.941 1.00 72.88 90 GLY A CA 1
ATOM 699 C C . GLY A 1 90 ? 9.918 8.795 -8.820 1.00 72.88 90 GLY A C 1
ATOM 700 O O . GLY A 1 90 ? 10.648 8.969 -9.793 1.00 72.88 90 GLY A O 1
ATOM 701 N N . ARG A 1 91 ? 9.415 7.582 -8.543 1.00 77.31 91 ARG A N 1
ATOM 702 C CA . ARG A 1 91 ? 9.632 6.408 -9.415 1.00 77.31 91 ARG A CA 1
ATOM 703 C C . ARG A 1 91 ? 8.987 6.582 -10.788 1.00 77.31 91 ARG A C 1
ATOM 705 O O . ARG A 1 91 ? 9.583 6.194 -11.791 1.00 77.31 91 ARG A O 1
ATOM 712 N N . THR A 1 92 ? 7.779 7.137 -10.828 1.00 80.12 92 THR A N 1
ATOM 713 C CA . THR A 1 92 ? 7.044 7.383 -12.076 1.00 80.12 92 THR A CA 1
ATOM 714 C C . THR A 1 92 ? 7.754 8.437 -12.916 1.00 80.12 92 THR A C 1
ATOM 716 O O . THR A 1 92 ? 7.947 8.229 -14.110 1.00 80.12 92 THR A O 1
ATOM 719 N N . ASP A 1 93 ? 8.230 9.513 -12.295 1.00 79.56 93 ASP A N 1
ATOM 720 C CA . ASP A 1 93 ? 8.980 10.576 -12.962 1.00 79.56 93 ASP A CA 1
ATOM 721 C C . ASP A 1 93 ? 10.321 10.067 -13.494 1.00 79.56 93 ASP A C 1
ATOM 723 O O . ASP A 1 93 ? 10.664 10.327 -14.647 1.00 79.56 93 ASP A O 1
ATOM 727 N N . ALA A 1 94 ? 11.048 9.266 -12.709 1.00 80.75 94 ALA A N 1
ATOM 728 C CA . ALA A 1 94 ? 12.278 8.624 -13.163 1.00 80.75 94 ALA A CA 1
ATOM 729 C C . ALA A 1 94 ? 12.029 7.702 -14.369 1.00 80.75 94 ALA A C 1
ATOM 731 O O . ALA A 1 94 ? 12.766 7.758 -15.356 1.00 80.75 94 ALA A O 1
ATOM 732 N N . LEU A 1 95 ? 10.966 6.891 -14.329 1.00 81.44 95 LEU A N 1
ATOM 733 C CA . LEU A 1 95 ? 10.585 6.025 -15.446 1.00 81.44 95 LEU A CA 1
ATOM 734 C C . LEU A 1 95 ? 10.188 6.837 -16.685 1.00 81.44 95 LEU A C 1
ATOM 736 O O . LEU A 1 95 ? 10.624 6.520 -17.789 1.00 81.44 95 LEU A O 1
ATOM 740 N N . ASN A 1 96 ? 9.399 7.896 -16.511 1.00 83.12 96 ASN A N 1
ATOM 741 C CA . ASN A 1 96 ? 9.001 8.792 -17.595 1.00 83.12 96 ASN A CA 1
ATOM 742 C C . ASN A 1 96 ? 10.212 9.487 -18.223 1.00 83.12 96 ASN A C 1
ATOM 744 O O . ASN A 1 96 ? 10.268 9.618 -19.442 1.00 83.12 96 ASN A O 1
ATOM 748 N N . SER A 1 97 ? 11.198 9.872 -17.411 1.00 83.88 97 SER A N 1
ATOM 749 C CA . SER A 1 97 ? 12.455 10.463 -17.874 1.00 83.88 97 SER A CA 1
ATOM 750 C C . SER A 1 97 ? 13.296 9.467 -18.688 1.00 83.88 97 SER A C 1
ATOM 752 O O . SER A 1 97 ? 13.856 9.819 -19.722 1.00 83.88 97 SER A O 1
ATOM 754 N N . LEU A 1 98 ? 13.322 8.187 -18.298 1.00 81.56 98 LEU A N 1
ATOM 755 C CA . LEU A 1 98 ? 13.960 7.130 -19.096 1.00 81.56 98 LEU A CA 1
ATOM 756 C C . LEU A 1 98 ? 13.228 6.879 -20.421 1.00 81.56 98 LEU A C 1
ATOM 758 O O . LEU A 1 98 ? 13.870 6.692 -21.454 1.00 81.56 98 LEU A O 1
ATOM 762 N N . LEU A 1 99 ? 11.893 6.890 -20.401 1.00 81.00 99 LEU A N 1
ATOM 763 C CA . LEU A 1 99 ? 11.068 6.702 -21.596 1.00 81.00 99 LEU A CA 1
ATOM 764 C C . LEU A 1 99 ? 11.202 7.863 -22.587 1.00 81.00 99 LEU A C 1
ATOM 766 O O . LEU A 1 99 ? 11.213 7.625 -23.794 1.00 81.00 99 LEU A O 1
ATOM 770 N N . SER A 1 100 ? 11.301 9.100 -22.096 1.00 80.94 100 SER A N 1
ATOM 771 C CA . SER A 1 100 ? 11.444 10.293 -22.936 1.00 80.94 100 SER A CA 1
ATOM 772 C C . SER A 1 100 ? 12.884 10.515 -23.403 1.00 80.94 100 SER A C 1
ATOM 774 O O . SER A 1 100 ? 13.096 10.904 -24.550 1.00 80.94 100 SER A O 1
ATOM 776 N N . GLY A 1 101 ? 13.873 10.231 -22.551 1.00 81.06 101 GLY A N 1
ATOM 777 C CA . GLY A 1 101 ? 15.295 10.401 -22.858 1.00 81.06 101 GLY A CA 1
ATOM 778 C C . GLY A 1 101 ? 15.857 9.338 -23.801 1.00 81.06 101 GLY A C 1
ATOM 779 O O . GLY A 1 101 ? 16.811 9.601 -24.531 1.00 81.06 101 GLY A O 1
ATOM 780 N N . PHE A 1 102 ? 15.252 8.148 -23.836 1.00 79.56 102 PHE A N 1
ATOM 781 C CA . PHE A 1 102 ? 15.719 7.036 -24.659 1.00 79.56 102 PHE A CA 1
ATOM 782 C C . PHE A 1 102 ? 14.559 6.398 -25.430 1.00 79.56 102 PHE A C 1
ATOM 784 O O . PHE A 1 102 ? 13.913 5.465 -24.953 1.00 79.56 102 PHE A O 1
ATOM 791 N N . GLY A 1 103 ? 14.353 6.818 -26.683 1.00 79.19 103 GLY A N 1
ATOM 792 C CA . GLY A 1 103 ? 13.286 6.283 -27.547 1.00 79.19 103 GLY A CA 1
ATOM 793 C C . GLY A 1 103 ? 13.325 4.758 -27.760 1.00 79.19 103 GLY A C 1
ATOM 794 O O . GLY A 1 103 ? 12.307 4.145 -28.076 1.00 79.19 103 GLY A O 1
ATOM 795 N N . TYR A 1 104 ? 14.474 4.117 -27.524 1.00 82.75 104 TYR A N 1
ATOM 796 C CA . TYR A 1 104 ? 14.650 2.663 -27.619 1.00 82.75 104 TYR A CA 1
ATOM 797 C C . TYR A 1 104 ? 14.392 1.908 -26.307 1.00 82.75 104 TYR A C 1
ATOM 799 O O . TYR A 1 104 ? 14.337 0.678 -26.323 1.00 82.75 104 TYR A O 1
ATOM 807 N N . PHE A 1 105 ? 14.218 2.598 -25.173 1.00 81.12 105 PHE A N 1
ATOM 808 C CA . PHE A 1 105 ? 14.143 1.979 -23.844 1.00 81.12 105 PHE A CA 1
ATOM 809 C C . PHE A 1 105 ? 13.044 0.921 -23.747 1.00 81.12 105 PHE A C 1
ATOM 811 O O . PHE A 1 105 ? 13.293 -0.197 -23.303 1.00 81.12 105 PHE A O 1
ATOM 818 N N . ASN A 1 106 ? 11.839 1.234 -24.229 1.00 81.69 106 ASN A N 1
ATOM 819 C CA . ASN A 1 106 ? 10.704 0.312 -24.172 1.00 81.69 106 ASN A CA 1
ATOM 820 C C . ASN A 1 106 ? 10.952 -0.957 -25.009 1.00 81.69 106 ASN A C 1
ATOM 822 O O . ASN A 1 106 ? 10.646 -2.070 -24.581 1.00 81.69 106 ASN A O 1
ATOM 826 N N . ASN A 1 107 ? 11.551 -0.805 -26.193 1.00 85.06 107 ASN A N 1
ATOM 827 C CA . ASN A 1 107 ? 11.886 -1.942 -27.043 1.00 85.06 107 ASN A CA 1
ATOM 828 C C . ASN A 1 107 ? 12.986 -2.804 -26.407 1.00 85.06 107 ASN A C 1
ATOM 830 O O . ASN A 1 107 ? 12.834 -4.018 -26.296 1.00 85.06 107 ASN A O 1
ATOM 834 N N . ASN A 1 108 ? 14.047 -2.172 -25.905 1.00 85.56 108 ASN A N 1
ATOM 835 C CA . ASN A 1 108 ? 15.164 -2.866 -25.271 1.00 85.56 108 ASN A CA 1
ATOM 836 C C . ASN A 1 108 ? 14.723 -3.599 -23.999 1.00 85.56 108 ASN A C 1
ATOM 838 O O . ASN A 1 108 ? 15.072 -4.759 -23.826 1.00 85.56 108 ASN A O 1
ATOM 842 N N . ALA A 1 109 ? 13.883 -2.988 -23.159 1.00 85.19 109 ALA A N 1
ATOM 843 C CA . ALA A 1 109 ? 13.331 -3.644 -21.975 1.00 85.19 109 ALA A CA 1
ATOM 844 C C . ALA A 1 109 ? 12.528 -4.907 -22.336 1.00 85.19 109 ALA A C 1
ATOM 846 O O . ALA A 1 109 ? 12.703 -5.955 -21.712 1.00 85.19 109 ALA A O 1
ATOM 847 N N . LYS A 1 110 ? 11.688 -4.846 -23.380 1.00 87.44 110 LYS A N 1
ATOM 848 C CA . LYS A 1 110 ? 10.927 -6.010 -23.868 1.00 87.44 110 LYS A CA 1
ATOM 849 C C . LYS A 1 110 ? 11.836 -7.119 -24.390 1.00 87.44 110 LYS A C 1
ATOM 851 O O . LYS A 1 110 ? 11.613 -8.284 -24.061 1.00 87.44 11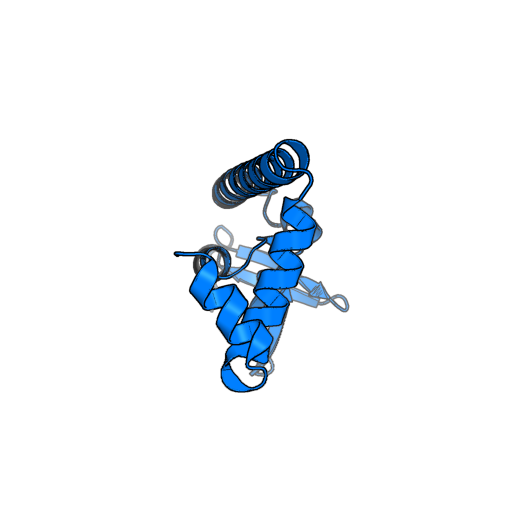0 LYS A O 1
ATOM 856 N N . VAL A 1 111 ? 12.852 -6.764 -25.178 1.00 87.19 111 VAL A N 1
ATOM 857 C CA . VAL A 1 111 ? 13.839 -7.717 -25.707 1.00 87.19 111 VAL A CA 1
ATOM 858 C C . VAL A 1 111 ? 14.620 -8.365 -24.565 1.00 87.19 111 VAL A C 1
ATOM 860 O O . VAL A 1 111 ? 14.711 -9.589 -24.526 1.00 87.19 111 VAL A O 1
ATOM 863 N N . SER A 1 112 ? 15.078 -7.587 -23.583 1.00 86.25 112 SER A N 1
ATOM 864 C CA . SER A 1 112 ? 15.798 -8.103 -22.415 1.00 86.25 112 SER A CA 1
ATOM 865 C C . SER A 1 112 ? 14.944 -9.050 -21.570 1.00 86.25 112 SER A C 1
ATOM 867 O O . SER A 1 112 ? 15.412 -10.123 -21.200 1.00 86.25 112 SER A O 1
ATOM 869 N N . ILE A 1 113 ? 13.675 -8.719 -21.300 1.00 88.56 113 ILE A N 1
ATOM 870 C CA . ILE A 1 113 ? 12.760 -9.606 -20.557 1.00 88.56 113 ILE A CA 1
ATOM 871 C C . ILE A 1 113 ? 12.508 -10.906 -21.331 1.00 88.56 113 ILE A C 1
ATOM 873 O O . ILE A 1 113 ? 12.541 -11.995 -20.752 1.00 88.56 113 ILE A O 1
ATOM 877 N N . HIS A 1 114 ? 12.261 -10.806 -22.641 1.00 89.25 114 HIS A N 1
ATOM 878 C CA . HIS A 1 114 ? 12.103 -11.974 -23.503 1.00 89.25 114 HIS A CA 1
ATOM 879 C C . HIS A 1 114 ? 13.358 -12.851 -23.461 1.00 89.25 114 HIS A C 1
ATOM 881 O O . HIS A 1 114 ? 13.267 -14.066 -23.289 1.00 89.25 114 HIS A O 1
ATOM 887 N N . ASP A 1 115 ? 14.535 -12.248 -23.579 1.00 89.00 115 ASP A N 1
ATOM 888 C CA . ASP A 1 115 ? 15.783 -12.991 -23.612 1.00 89.00 115 ASP A CA 1
ATOM 889 C C . ASP A 1 115 ? 16.109 -13.632 -22.263 1.00 89.00 115 ASP A C 1
ATOM 891 O O . ASP A 1 115 ? 16.563 -14.775 -22.252 1.00 89.00 115 ASP A O 1
ATOM 895 N N . LEU A 1 116 ? 15.775 -12.985 -21.139 1.00 88.44 116 LEU A N 1
ATOM 896 C CA . LEU A 1 116 ? 15.912 -13.577 -19.803 1.00 88.44 116 LEU A CA 1
ATOM 897 C C . LEU A 1 116 ? 15.025 -14.814 -19.672 1.00 88.44 116 LEU A C 1
ATOM 899 O O . LEU A 1 116 ? 15.473 -15.865 -19.214 1.00 88.44 116 LEU A O 1
ATOM 903 N N . LYS A 1 117 ? 13.780 -14.720 -20.152 1.00 89.25 117 LYS A N 1
ATOM 904 C CA . LYS A 1 117 ? 12.823 -15.833 -20.144 1.00 89.25 117 LYS A CA 1
ATOM 905 C C . LYS A 1 117 ? 13.298 -17.029 -20.975 1.00 89.25 117 LYS A C 1
ATOM 907 O O . LYS A 1 117 ? 12.986 -18.167 -20.633 1.00 89.25 117 LYS A O 1
ATOM 912 N N . PHE A 1 118 ? 14.039 -16.792 -22.057 1.00 89.38 118 PHE A N 1
ATOM 913 C CA . PHE A 1 118 ? 14.500 -17.835 -22.980 1.00 89.38 118 PHE A CA 1
ATOM 914 C C . PHE A 1 118 ? 16.006 -18.110 -22.920 1.00 89.38 118 PHE A C 1
ATOM 916 O O . PHE A 1 118 ? 16.524 -18.814 -23.789 1.00 89.38 118 PHE A O 1
ATOM 923 N N . PHE A 1 119 ? 16.705 -17.618 -21.897 1.00 86.38 119 PHE A N 1
ATOM 924 C CA . PHE A 1 119 ? 18.165 -17.677 -21.809 1.00 86.38 119 PHE A CA 1
ATOM 925 C C . PHE A 1 119 ? 18.725 -19.101 -21.956 1.00 86.38 119 PHE A C 1
ATOM 927 O O . PHE A 1 119 ? 19.682 -19.323 -22.695 1.00 86.38 119 PHE A O 1
ATOM 934 N N . GLY A 1 120 ? 18.102 -20.081 -21.295 1.00 83.31 120 GLY A N 1
ATOM 935 C CA . GLY A 1 120 ? 18.516 -21.488 -21.361 1.00 83.31 120 GLY A CA 1
ATOM 936 C C . GLY A 1 120 ? 17.997 -22.259 -22.579 1.00 83.31 120 GLY A C 1
ATOM 937 O O . GLY A 1 120 ? 18.498 -23.340 -22.865 1.00 83.31 120 GLY A O 1
ATOM 938 N N . ALA A 1 121 ? 17.006 -21.724 -23.298 1.00 87.69 121 ALA A N 1
ATOM 939 C CA . ALA A 1 121 ? 16.280 -22.449 -24.346 1.00 87.69 121 ALA A CA 1
ATOM 940 C C . ALA A 1 121 ? 16.590 -21.957 -25.768 1.00 87.69 121 ALA A C 1
ATOM 942 O O . ALA A 1 121 ? 16.415 -22.701 -26.730 1.00 87.69 121 ALA A O 1
ATOM 943 N N . LYS A 1 122 ? 17.031 -20.703 -25.928 1.00 88.12 122 LYS A N 1
ATOM 944 C CA . LYS A 1 122 ? 17.331 -20.100 -27.232 1.00 88.12 122 LYS A CA 1
ATOM 945 C C . LYS A 1 122 ? 18.739 -19.515 -27.234 1.00 88.12 122 LYS A C 1
ATOM 947 O O . LYS A 1 122 ? 19.006 -18.514 -26.572 1.00 88.12 122 LYS A O 1
ATOM 952 N N . SER A 1 123 ? 19.617 -20.087 -28.056 1.00 85.62 123 SER A N 1
ATOM 953 C CA . SER A 1 123 ? 21.004 -19.627 -28.226 1.00 85.62 123 SER A CA 1
ATOM 954 C C . SER A 1 123 ? 21.098 -18.148 -28.621 1.00 85.62 123 SER A C 1
ATOM 956 O O . SER A 1 123 ? 21.945 -17.433 -28.097 1.00 85.62 123 SER A O 1
ATOM 958 N N . GLY A 1 124 ? 20.185 -17.659 -29.469 1.00 86.19 124 GLY A N 1
ATOM 959 C CA . GLY A 1 124 ? 20.130 -16.246 -29.863 1.00 86.19 124 GLY A CA 1
ATOM 960 C C . GLY A 1 124 ? 19.770 -15.291 -28.717 1.00 86.19 124 GLY A C 1
ATOM 961 O O . GLY A 1 124 ? 20.337 -14.207 -28.628 1.00 86.19 124 GLY A O 1
ATOM 962 N N . SER A 1 125 ? 18.875 -15.698 -27.813 1.00 84.25 125 SER A N 1
ATOM 963 C CA . SER A 1 125 ? 18.548 -14.925 -26.607 1.00 84.25 125 SER A CA 1
ATOM 964 C C . SER A 1 125 ? 19.719 -14.898 -25.628 1.00 84.25 125 SER A C 1
ATOM 966 O O . SER A 1 125 ? 20.047 -13.848 -25.083 1.00 84.25 125 SER A O 1
ATOM 968 N N . ARG A 1 126 ? 20.410 -16.034 -25.472 1.00 84.19 126 ARG A N 1
ATOM 969 C CA . ARG A 1 126 ? 21.635 -16.136 -24.671 1.00 84.19 126 ARG A CA 1
ATOM 970 C C . ARG A 1 126 ? 22.744 -15.226 -25.196 1.00 84.19 126 ARG A C 1
ATOM 972 O O . ARG A 1 126 ? 23.342 -14.491 -24.423 1.00 84.19 126 ARG A O 1
ATOM 979 N N . ALA A 1 127 ? 23.002 -15.262 -26.502 1.00 86.69 127 ALA A N 1
ATOM 980 C CA . ALA A 1 127 ? 24.045 -14.458 -27.132 1.00 86.69 127 ALA A CA 1
ATOM 981 C C . ALA A 1 127 ? 23.792 -12.954 -26.958 1.00 86.69 127 ALA A C 1
ATOM 983 O O . ALA A 1 127 ? 24.707 -12.232 -26.576 1.00 86.69 127 ALA A O 1
ATOM 984 N N . ARG A 1 128 ? 22.546 -12.495 -27.153 1.00 86.19 128 ARG A N 1
ATOM 985 C CA . ARG A 1 128 ? 22.185 -11.085 -26.941 1.00 86.19 128 ARG A CA 1
ATOM 986 C C . ARG A 1 128 ? 22.387 -10.648 -25.490 1.00 86.19 128 ARG A C 1
ATOM 988 O O . ARG A 1 128 ? 23.047 -9.639 -25.273 1.00 86.19 128 ARG A O 1
ATOM 995 N N . LEU A 1 129 ? 21.923 -11.435 -24.518 1.00 83.06 129 LEU A N 1
ATOM 996 C CA . LEU A 1 129 ? 22.117 -11.149 -23.088 1.00 83.06 129 LEU A CA 1
ATOM 997 C C . LEU A 1 129 ? 23.583 -11.143 -22.642 1.00 83.06 129 LEU A C 1
ATOM 999 O O . LEU A 1 129 ? 23.950 -10.395 -21.746 1.00 83.06 129 LEU A O 1
ATOM 1003 N N . LEU A 1 130 ? 24.422 -11.994 -23.231 1.00 83.94 130 LEU A N 1
ATOM 1004 C CA . LEU A 1 130 ? 25.853 -12.018 -22.917 1.00 83.94 130 LEU A CA 1
ATOM 1005 C C . LEU A 1 130 ? 26.617 -10.887 -23.623 1.00 83.94 130 LEU A C 1
ATOM 1007 O O . LEU A 1 130 ? 27.654 -10.454 -23.130 1.00 83.94 130 LEU A O 1
ATOM 1011 N N . SER A 1 131 ? 26.103 -10.394 -24.754 1.00 82.06 131 SER A N 1
ATOM 1012 C CA . SER A 1 131 ? 26.696 -9.282 -25.508 1.00 82.06 131 SER A CA 1
ATOM 1013 C C . SER A 1 131 ? 26.395 -7.900 -24.924 1.00 82.06 131 SER A C 1
ATOM 1015 O O . SER A 1 131 ? 27.074 -6.939 -25.270 1.00 82.06 131 SER A O 1
ATOM 1017 N N . THR A 1 132 ? 25.405 -7.777 -24.034 1.00 69.75 132 THR A N 1
ATOM 1018 C CA . THR A 1 132 ? 25.031 -6.491 -23.424 1.00 69.75 132 THR A CA 1
ATOM 1019 C C . THR A 1 132 ? 25.990 -6.011 -22.328 1.00 69.75 132 THR A C 1
ATOM 1021 O O . THR A 1 132 ? 25.721 -4.962 -21.755 1.00 69.75 132 THR A O 1
ATOM 1024 N N . HIS A 1 133 ? 27.106 -6.718 -22.072 1.00 58.12 133 HIS A N 1
ATOM 1025 C CA . HIS A 1 133 ? 28.174 -6.342 -21.124 1.00 58.12 133 HIS A CA 1
ATOM 1026 C C . HIS A 1 133 ? 27.646 -5.728 -19.813 1.00 58.12 133 HIS A C 1
ATOM 1028 O O . HIS A 1 133 ? 28.008 -4.608 -19.455 1.00 58.12 133 HIS A O 1
ATOM 1034 N N . HIS A 1 134 ? 26.752 -6.452 -19.134 1.00 50.41 134 HIS A N 1
ATOM 1035 C CA . HIS A 1 134 ? 26.336 -6.117 -17.770 1.00 50.41 134 HIS A CA 1
ATOM 1036 C C . HIS A 1 134 ? 27.497 -6.218 -16.779 1.00 50.41 134 HIS A C 1
ATOM 1038 O O . HIS A 1 134 ? 28.329 -7.141 -16.948 1.00 50.41 134 HIS A O 1
#

Secondary structure (DSSP, 8-state):
----GGGEEEEEEETTEEEEEEHHHHHHHHHHHHTT-S-GGG-EEEEE-TTS-EEEEE--HHHIIIIISSSTTHHHHHHHHHHHHHHHHHHHHHHHHHHHH-TTHHHHHHHHHHHHHTTTT-HHHHHHHHHT--

Foldseek 3Di:
DDDDPLQWFWFDLDPPDIDIDGVVLVVVQQVVVVVPDLDSQARWRWDQDPVRDIGIDGCHPCVLVPTQCDDDNNVVSVVVVVVSVVVNVVVVVVVVCCVVVDVCVVVVVVLLVVLVVCCPPDPVSVVVNVVVPD

pLDDT: mean 82.51, std 7.85, range [48.94, 91.31]